Protein AF-X1MK01-F1 (afdb_monomer)

Solvent-accessible surface area (backbone atoms only — not comparable to full-atom values): 7065 Å² total; per-residue (Å²): 74,34,33,40,30,30,32,52,70,78,24,58,66,64,53,57,50,52,69,39,85,67,35,68,33,36,41,31,26,26,66,54,65,65,50,48,73,74,28,61,69,88,52,89,42,54,44,80,41,85,36,53,51,70,60,46,58,73,72,53,86,77,82,49,63,33,36,40,38,49,62,98,72,74,62,42,35,64,40,35,63,71,46,50,51,53,47,52,53,53,44,43,77,71,39,72,87,36,55,73,50,55,69,57,46,66,61,6,50,73,62,51,56,74,65,60,52,54,54,51,59,54,57,76,73,109

Sequence (126 aa):
GKILVGGLGLGLFATMAAKKKEVTKVIVVEINKDVIKLCKPKDKKIKVIQCDIWKFIKESNEKFDYAYIDIHYGTSCMEYMRTVLPMKKLFKEKHSNTPIDFWGEEEMKAQYNPDFEKERAERLKR

Nearest PDB structures (foldseek):
  3ic5-assembly2_B  TM=6.836E-01  e=2.450E-03  Ruegeria pomeroyi
  5dm0-assembly1_A  TM=7.075E-01  e=5.895E-03  Bacillus velezensis FZB42
  4qtu-assembly1_B  TM=7.490E-01  e=1.510E-02  Saccharomyces cerevisiae S288C
  4qtt-assembly1_B  TM=5.908E-01  e=6.277E-03  Saccharomyces cerevisiae S288C
  4qtt-assembly2_D  TM=5.625E-01  e=1.823E-02  Saccharomyces cerevisiae S288C

InterPro domains:
  IPR029063 S-adenosyl-L-methionine-dependent methyltransferase superfamily [G3DSA:3.40.50.150] (1-122)
  IPR029063 S-adenosyl-L-methionine-dependent methyltransferase superfamily [SSF53335] (2-86)

Foldseek 3Di:
DEEEEEAQQLVVVVVVLLPDPPYQAYEYEHQDPVSCVRRPDPDPRYDYDNDHPLVCLQPDLDAHQEYEYEDDDDLALVCCVPPVVVVVVSNCVRHVNYYYDYPNNVSNVVNDDPVVVVVVVVVVVD

Organism: NCBI:txid412755

Secondary structure (DSSP, 8-state):
-EEEEE--TTSHHHHHHHHSTT--EEEEEES-HHHHHHH----TTEEEEES-HHHHHHH-----SEEEE--S---SHHHIIIIIHHHHHHHHHHSTT--EEETTHHHHHHT--HHHHHHHHHHTT-

pLDDT: mean 93.18, std 7.76, range [59.91, 98.69]

Radius of gyration: 16.3 Å; Cα contacts (8 Å, |Δi|>4): 199; chains: 1; bounding box: 34×32×53 Å

Mean predicted aligned error: 4.58 Å

Structure (mmCIF, N/CA/C/O backbone):
data_AF-X1MK01-F1
#
_entry.id   AF-X1MK01-F1
#
loop_
_atom_site.group_PDB
_atom_site.id
_atom_site.type_symbol
_atom_site.label_atom_id
_atom_site.label_alt_id
_atom_site.label_comp_id
_atom_site.label_asym_id
_atom_site.label_entity_id
_atom_site.label_seq_id
_atom_site.pdbx_PDB_ins_code
_atom_site.Cartn_x
_atom_site.Cartn_y
_atom_site.Cartn_z
_atom_site.occupancy
_atom_site.B_iso_or_equiv
_atom_site.auth_seq_id
_atom_site.auth_comp_id
_atom_site.auth_asym_id
_atom_site.auth_atom_id
_atom_site.pdbx_PDB_model_num
ATOM 1 N N . GLY A 1 1 ? -3.159 5.509 13.438 1.00 96.56 1 GLY A N 1
ATOM 2 C CA . GLY A 1 1 ? -4.179 6.047 12.536 1.00 96.56 1 GLY A CA 1
ATOM 3 C C . GLY A 1 1 ? -4.758 4.980 11.625 1.00 96.56 1 GLY A C 1
ATOM 4 O O . GLY A 1 1 ? -4.708 3.794 11.958 1.00 96.56 1 GLY A O 1
ATOM 5 N N . LYS A 1 2 ? -5.321 5.405 10.492 1.00 98.25 2 LYS A N 1
ATOM 6 C CA . LYS A 1 2 ? -5.888 4.576 9.427 1.00 98.25 2 LYS A CA 1
ATOM 7 C C . LYS A 1 2 ? -4.821 4.250 8.384 1.00 98.25 2 LYS A C 1
ATOM 9 O O . LYS A 1 2 ? -4.159 5.152 7.882 1.00 98.25 2 LYS A O 1
ATOM 14 N N . ILE A 1 3 ? -4.698 2.977 8.030 1.00 98.25 3 ILE A N 1
ATOM 15 C CA . ILE A 1 3 ? -3.712 2.483 7.065 1.00 98.25 3 ILE A CA 1
ATOM 16 C C . ILE A 1 3 ? -4.412 2.014 5.789 1.00 98.25 3 ILE A C 1
ATOM 18 O O . ILE A 1 3 ? -5.446 1.345 5.872 1.00 98.25 3 ILE A O 1
ATOM 22 N N . LEU A 1 4 ? -3.845 2.346 4.629 1.00 98.50 4 LEU A N 1
ATOM 23 C CA . LEU A 1 4 ? -4.174 1.726 3.344 1.00 98.50 4 LEU A CA 1
ATOM 24 C C . LEU A 1 4 ? -3.188 0.591 3.051 1.00 98.50 4 LEU A C 1
ATOM 26 O O . LEU A 1 4 ? -1.983 0.766 3.204 1.00 98.50 4 LEU A O 1
ATOM 30 N N . VAL A 1 5 ? -3.698 -0.548 2.599 1.00 98.50 5 VAL A N 1
ATOM 31 C CA . VAL A 1 5 ? -2.903 -1.652 2.059 1.00 98.50 5 VAL A CA 1
ATOM 32 C C . VAL A 1 5 ? -3.407 -1.956 0.653 1.00 98.50 5 VAL A C 1
ATOM 34 O O . VAL A 1 5 ? -4.582 -2.285 0.485 1.00 98.50 5 VAL A O 1
ATOM 37 N N . GLY A 1 6 ? -2.553 -1.797 -0.353 1.00 97.94 6 GLY A N 1
ATOM 38 C CA . GLY A 1 6 ? -2.836 -2.222 -1.723 1.00 97.94 6 GLY A CA 1
ATOM 39 C C . GLY A 1 6 ? -2.316 -3.635 -1.941 1.00 97.94 6 GLY A C 1
ATOM 40 O O . GLY A 1 6 ? -1.129 -3.857 -1.761 1.00 97.94 6 GLY A O 1
ATOM 41 N N . GLY A 1 7 ? -3.190 -4.561 -2.323 1.00 96.81 7 GLY A N 1
ATOM 42 C CA . GLY A 1 7 ? -2.915 -5.997 -2.333 1.00 96.81 7 GLY A CA 1
ATOM 43 C C . GLY A 1 7 ? -3.156 -6.651 -0.970 1.00 96.81 7 GLY A C 1
ATOM 44 O O . GLY A 1 7 ? -3.067 -6.015 0.082 1.00 96.81 7 GLY A O 1
ATOM 45 N N . LEU A 1 8 ? -3.537 -7.928 -0.983 1.00 96.00 8 LEU A N 1
ATOM 46 C CA . LEU A 1 8 ? -3.765 -8.717 0.230 1.00 96.00 8 LEU A CA 1
ATOM 47 C C . LEU A 1 8 ? -2.681 -9.775 0.444 1.00 96.00 8 LEU A C 1
ATOM 49 O O . LEU A 1 8 ? -2.242 -9.968 1.581 1.00 96.00 8 LEU A O 1
ATOM 53 N N . GLY A 1 9 ? -2.291 -10.493 -0.613 1.00 93.38 9 GLY A N 1
ATOM 54 C CA . GLY A 1 9 ? -1.415 -11.661 -0.503 1.00 93.38 9 GLY A CA 1
ATOM 55 C C . GLY A 1 9 ? -1.954 -12.674 0.517 1.00 93.38 9 GLY A C 1
ATOM 56 O O . GLY A 1 9 ? -3.111 -13.089 0.450 1.00 93.38 9 GLY A O 1
ATOM 57 N N . LEU A 1 10 ? -1.130 -13.038 1.504 1.00 95.38 10 LEU A N 1
ATOM 58 C CA . LEU A 1 10 ? -1.526 -13.894 2.637 1.00 95.38 10 LEU A CA 1
ATOM 59 C C . LEU A 1 10 ? -2.163 -13.121 3.810 1.00 95.38 10 LEU A C 1
ATOM 61 O O . LEU A 1 10 ? -2.464 -13.700 4.850 1.00 95.38 10 LEU A O 1
ATOM 65 N N . GLY A 1 11 ? -2.330 -11.802 3.692 1.00 95.69 11 GLY A N 1
ATOM 66 C CA . GLY A 1 11 ? -2.886 -10.950 4.744 1.00 95.69 11 GLY A CA 1
ATOM 67 C C . GLY A 1 11 ? -1.935 -10.670 5.912 1.00 95.69 11 GLY A C 1
ATOM 68 O O . GLY A 1 11 ? -2.376 -10.139 6.935 1.00 95.69 11 GLY A O 1
ATOM 69 N N . LEU A 1 12 ? -0.643 -10.998 5.779 1.00 95.88 12 LEU A N 1
ATOM 70 C CA . LEU A 1 12 ? 0.359 -10.850 6.841 1.00 95.88 12 LEU A CA 1
ATOM 71 C C . LEU A 1 12 ? 0.536 -9.391 7.263 1.00 95.88 12 LEU A C 1
ATOM 73 O O . LEU A 1 12 ? 0.349 -9.079 8.440 1.00 95.88 12 LEU A O 1
ATOM 77 N N . PHE A 1 13 ? 0.823 -8.489 6.318 1.00 97.00 13 PHE A N 1
ATOM 78 C CA . PHE A 1 13 ? 1.014 -7.071 6.630 1.00 97.00 13 PHE A CA 1
ATOM 79 C C . PHE A 1 13 ? -0.229 -6.474 7.298 1.00 97.00 13 PHE A C 1
ATOM 81 O O . PHE A 1 13 ? -0.132 -5.902 8.382 1.00 97.00 13 PHE A O 1
ATOM 88 N N . ALA A 1 14 ? -1.413 -6.673 6.707 1.00 97.69 14 ALA A N 1
ATOM 89 C CA . ALA A 1 14 ? -2.670 -6.155 7.248 1.00 97.69 14 ALA A CA 1
ATOM 90 C C . ALA A 1 14 ? -2.937 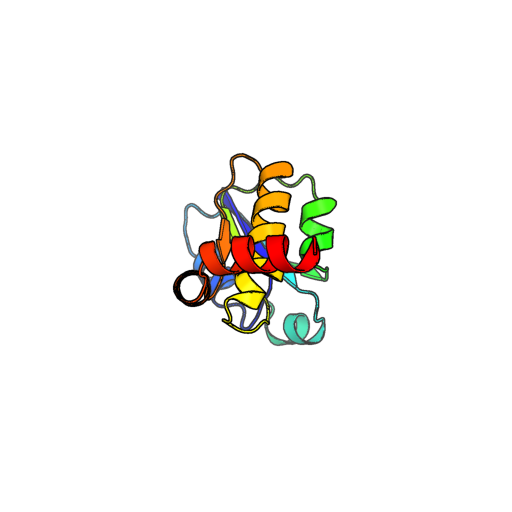-6.656 8.679 1.00 97.69 14 ALA A C 1
ATOM 92 O O . ALA A 1 14 ? -3.321 -5.872 9.550 1.00 97.69 14 ALA A O 1
ATOM 93 N N . THR A 1 15 ? -2.678 -7.941 8.939 1.00 97.75 15 THR A N 1
ATOM 94 C CA . THR A 1 15 ? -2.832 -8.555 10.267 1.00 97.75 15 THR A CA 1
ATOM 95 C C . THR A 1 15 ? -1.841 -7.980 11.276 1.00 97.75 15 THR A C 1
ATOM 97 O O . THR A 1 15 ? -2.220 -7.651 12.400 1.00 97.75 15 THR A O 1
ATOM 100 N N . MET A 1 16 ? -0.574 -7.824 10.894 1.00 97.69 16 MET A N 1
ATOM 101 C CA . MET A 1 16 ? 0.457 -7.273 11.777 1.00 97.69 16 MET A CA 1
ATOM 102 C C . MET A 1 16 ? 0.236 -5.784 12.055 1.00 97.69 16 MET A C 1
ATOM 104 O O . MET A 1 16 ? 0.373 -5.346 13.197 1.00 97.69 16 MET A O 1
ATOM 108 N N . ALA A 1 17 ? -0.191 -5.019 11.050 1.00 97.69 17 ALA A N 1
ATOM 109 C CA . ALA A 1 17 ? -0.577 -3.624 11.205 1.00 97.69 17 ALA A CA 1
ATOM 110 C C . ALA A 1 17 ? -1.759 -3.471 12.176 1.00 97.69 17 ALA A C 1
ATOM 112 O O . ALA A 1 17 ? -1.710 -2.630 13.069 1.00 97.69 17 ALA A O 1
ATOM 113 N N . ALA A 1 18 ? -2.791 -4.315 12.078 1.00 98.06 18 ALA A N 1
ATOM 114 C CA . ALA A 1 18 ? -3.947 -4.260 12.976 1.00 98.06 18 ALA A CA 1
ATOM 115 C C . ALA A 1 18 ? -3.597 -4.531 14.454 1.00 98.06 18 ALA A C 1
ATOM 117 O O . ALA A 1 18 ? -4.224 -3.960 15.355 1.00 98.06 18 ALA A O 1
ATOM 118 N N . LYS A 1 19 ? -2.563 -5.340 14.726 1.00 97.81 19 LYS A N 1
ATOM 119 C CA . LYS A 1 19 ? -2.092 -5.622 16.094 1.00 97.81 19 LYS A CA 1
ATOM 120 C C . LYS A 1 19 ? -1.472 -4.409 16.790 1.00 97.81 19 LYS A C 1
ATOM 122 O O . LYS A 1 19 ? -1.465 -4.362 18.020 1.00 97.81 19 LYS A O 1
ATOM 127 N N . LYS A 1 20 ? -0.975 -3.421 16.042 1.00 98.12 20 LYS A N 1
ATOM 128 C CA . LYS A 1 20 ? -0.419 -2.188 16.614 1.00 98.12 20 LYS A CA 1
ATOM 129 C C . LYS A 1 20 ? -1.513 -1.377 17.318 1.00 98.12 20 LYS A C 1
ATOM 131 O O . LYS A 1 20 ? -2.627 -1.229 16.804 1.00 98.12 20 LYS A O 1
ATOM 136 N N . LYS A 1 21 ? -1.219 -0.868 18.520 1.00 97.81 21 LYS A N 1
ATOM 137 C CA . LYS A 1 21 ? -2.207 -0.163 19.363 1.00 97.81 21 LYS A CA 1
ATOM 138 C C . LYS A 1 21 ? -2.638 1.156 18.725 1.00 97.81 21 LYS A C 1
ATOM 140 O O . LYS A 1 21 ? -3.818 1.485 18.733 1.00 97.81 21 LYS A O 1
ATOM 145 N N . GLU A 1 22 ? -1.687 1.858 18.126 1.00 98.00 22 GLU A N 1
ATOM 146 C CA . GLU A 1 22 ? -1.857 3.125 17.429 1.00 98.00 22 GLU A CA 1
ATOM 147 C C . GLU A 1 22 ? -2.656 2.994 16.123 1.00 98.00 22 GLU A C 1
ATOM 149 O O . GLU A 1 22 ? -3.183 3.987 15.620 1.00 98.00 22 GLU A O 1
ATOM 154 N N . VAL A 1 23 ? -2.783 1.786 15.562 1.00 98.44 23 VAL A N 1
ATOM 155 C CA . VAL A 1 23 ? -3.567 1.534 14.348 1.00 98.44 23 VAL A CA 1
ATOM 156 C C . VAL A 1 23 ? -5.033 1.343 14.711 1.00 98.44 23 VAL A C 1
ATOM 158 O O . VAL A 1 23 ? -5.404 0.417 15.437 1.00 98.44 23 VAL A O 1
ATOM 161 N N . THR A 1 24 ? -5.880 2.218 14.175 1.00 98.31 24 THR A N 1
ATOM 162 C CA . THR A 1 24 ? -7.322 2.237 14.452 1.00 98.31 24 THR A CA 1
ATOM 163 C C . THR A 1 24 ? -8.129 1.518 13.377 1.00 98.31 24 THR A C 1
ATOM 165 O O . THR A 1 24 ? -9.194 0.982 13.675 1.00 98.31 24 THR A O 1
ATOM 168 N N . LYS A 1 25 ? -7.629 1.478 12.135 1.00 98.50 25 LYS A N 1
ATOM 169 C CA . LYS A 1 25 ? -8.288 0.829 10.997 1.00 98.50 25 LYS A CA 1
ATOM 170 C C . LYS A 1 25 ? -7.282 0.503 9.895 1.00 98.50 25 LYS A C 1
ATOM 172 O O . LYS A 1 25 ? -6.390 1.300 9.622 1.00 98.50 25 LYS A O 1
ATOM 177 N N . VAL A 1 26 ? -7.466 -0.630 9.231 1.00 98.69 26 VAL A N 1
ATOM 178 C CA . VAL A 1 26 ? -6.707 -1.044 8.047 1.00 98.69 26 VAL A CA 1
ATOM 179 C C . VAL A 1 26 ? -7.703 -1.261 6.914 1.00 98.69 26 VAL A C 1
ATOM 181 O O . VAL A 1 26 ? -8.644 -2.042 7.057 1.00 98.69 26 VAL A O 1
ATOM 184 N N . ILE A 1 27 ? -7.535 -0.551 5.805 1.00 98.56 27 ILE A N 1
ATOM 185 C CA . ILE A 1 27 ? -8.302 -0.771 4.579 1.00 98.56 27 ILE A CA 1
ATOM 186 C C . ILE A 1 27 ? -7.400 -1.524 3.614 1.00 98.56 27 ILE A C 1
ATOM 188 O O . ILE A 1 27 ? -6.396 -0.979 3.174 1.00 98.56 27 ILE A O 1
ATOM 192 N N . VAL A 1 28 ? -7.761 -2.764 3.305 1.00 98.69 28 VAL A N 1
ATOM 193 C CA . VAL A 1 28 ? -7.083 -3.582 2.298 1.00 98.69 28 VAL A CA 1
ATOM 194 C C . VAL A 1 28 ? -7.870 -3.494 1.000 1.00 98.69 28 VAL A C 1
ATOM 196 O O . VAL A 1 28 ? -9.086 -3.693 1.011 1.00 98.69 28 VAL A O 1
ATOM 199 N N . VAL A 1 29 ? -7.191 -3.216 -0.103 1.00 98.56 29 VAL A N 1
ATOM 200 C CA . VAL A 1 29 ? -7.767 -3.174 -1.447 1.00 98.56 29 VAL A CA 1
ATOM 201 C C . VAL A 1 29 ? -7.132 -4.284 -2.267 1.00 98.56 29 VAL A C 1
ATOM 203 O O . VAL A 1 29 ? -5.941 -4.236 -2.540 1.00 98.56 29 VAL A O 1
ATOM 206 N N . GLU A 1 30 ? -7.919 -5.287 -2.635 1.00 98.50 30 GLU A N 1
ATOM 207 C CA . GLU A 1 30 ? -7.454 -6.457 -3.385 1.00 98.50 30 GLU A CA 1
ATOM 208 C C . GLU A 1 30 ? -8.372 -6.683 -4.586 1.00 98.50 30 GLU A C 1
ATOM 210 O O . GLU A 1 30 ? -9.592 -6.588 -4.466 1.00 98.50 30 GLU A O 1
ATOM 215 N N . ILE A 1 31 ? -7.803 -6.979 -5.750 1.00 98.12 31 ILE A N 1
ATOM 216 C CA . ILE A 1 31 ? -8.573 -7.148 -6.984 1.00 98.12 31 ILE A CA 1
ATOM 217 C C . ILE A 1 31 ? -9.105 -8.581 -7.120 1.00 98.12 31 ILE A C 1
ATOM 219 O O . ILE A 1 31 ? -10.225 -8.795 -7.596 1.00 98.12 31 ILE A O 1
ATOM 223 N N . ASN A 1 32 ? -8.331 -9.569 -6.664 1.00 97.81 32 ASN A N 1
ATOM 224 C CA . ASN A 1 32 ? -8.625 -10.980 -6.838 1.00 97.81 32 ASN A CA 1
ATOM 225 C C . ASN A 1 32 ? -9.567 -11.500 -5.737 1.00 97.81 32 ASN A C 1
ATOM 227 O O . ASN A 1 32 ? -9.199 -11.663 -4.571 1.00 97.81 32 ASN A O 1
ATOM 231 N N . LYS A 1 33 ? -10.801 -11.823 -6.137 1.00 97.81 33 LYS A N 1
ATOM 232 C CA . LYS A 1 33 ? -11.843 -12.360 -5.252 1.00 97.81 33 LYS A CA 1
ATOM 233 C C . LYS A 1 33 ? -11.427 -13.646 -4.536 1.00 97.81 33 LYS A C 1
ATOM 235 O O . LYS A 1 33 ? -11.810 -13.835 -3.382 1.00 97.81 33 LYS A O 1
ATOM 240 N N . ASP A 1 34 ? -10.669 -14.518 -5.192 1.00 97.75 34 ASP A N 1
ATOM 241 C CA . ASP A 1 34 ? -10.272 -15.805 -4.623 1.00 97.75 34 ASP A CA 1
ATOM 242 C C . ASP A 1 34 ? -9.190 -15.630 -3.557 1.00 97.75 34 ASP A C 1
ATOM 244 O O . ASP A 1 34 ? -9.272 -16.253 -2.497 1.00 97.75 34 ASP A O 1
ATOM 248 N N . VAL A 1 35 ? -8.259 -14.689 -3.761 1.00 97.31 35 VAL A N 1
ATOM 249 C CA . VAL A 1 35 ? -7.290 -14.276 -2.729 1.00 97.31 35 VAL A CA 1
ATOM 250 C C . VAL A 1 35 ? -8.025 -13.721 -1.509 1.00 97.31 35 VAL A C 1
ATOM 252 O O . VAL A 1 35 ? -7.734 -14.113 -0.382 1.00 97.31 35 VAL A O 1
ATOM 255 N N . ILE A 1 36 ? -9.047 -12.881 -1.706 1.00 97.94 36 ILE A N 1
ATOM 256 C CA . ILE A 1 36 ? -9.885 -12.392 -0.598 1.00 97.94 36 ILE A CA 1
ATOM 257 C C . ILE A 1 36 ? -10.589 -13.553 0.108 1.00 97.94 36 ILE A C 1
ATOM 259 O O . ILE A 1 36 ? -10.584 -13.622 1.335 1.00 97.94 36 ILE A O 1
ATOM 263 N N . LYS A 1 37 ? -11.205 -14.469 -0.643 1.00 97.62 37 LYS A N 1
ATOM 264 C CA . LYS A 1 37 ? -11.942 -15.603 -0.074 1.00 97.62 37 LYS A CA 1
ATOM 265 C C . LYS A 1 37 ? -11.042 -16.498 0.780 1.00 97.62 37 LYS A C 1
ATOM 267 O O . LYS A 1 37 ? -11.491 -16.965 1.824 1.00 97.62 37 LYS A O 1
ATOM 272 N N . LEU A 1 38 ? -9.804 -16.722 0.344 1.00 97.38 38 LEU A N 1
ATOM 273 C CA . LEU A 1 38 ? -8.856 -17.609 1.011 1.00 97.38 38 LEU A CA 1
ATOM 274 C C . LEU A 1 38 ? -8.120 -16.930 2.176 1.00 97.38 38 LEU A C 1
ATOM 276 O O . LEU A 1 38 ? -7.969 -17.531 3.236 1.00 97.38 38 LEU A O 1
ATOM 280 N N . CYS A 1 39 ? -7.686 -15.680 1.993 1.00 97.00 39 CYS A N 1
ATOM 281 C CA . CYS A 1 39 ? -6.705 -15.030 2.866 1.00 97.00 39 CYS A CA 1
ATOM 282 C C . CYS A 1 39 ? -7.270 -13.890 3.726 1.00 97.00 39 CYS A C 1
ATOM 284 O O . CYS A 1 39 ? -6.518 -13.282 4.489 1.00 97.00 39 CYS A O 1
ATOM 286 N N . LYS A 1 40 ? -8.564 -13.548 3.619 1.00 94.62 40 LYS A N 1
ATOM 287 C CA . LYS A 1 40 ? -9.146 -12.416 4.362 1.00 94.62 40 LYS A CA 1
ATOM 288 C C . LYS A 1 40 ? -8.933 -12.561 5.882 1.00 94.62 40 LYS A C 1
ATOM 290 O O . LYS A 1 40 ? -9.480 -13.487 6.489 1.00 94.62 40 LYS A O 1
ATOM 295 N N . PRO A 1 41 ? -8.240 -11.603 6.530 1.00 94.38 41 PRO A N 1
ATOM 296 C CA . PRO A 1 41 ? -8.067 -11.603 7.976 1.00 94.38 41 PRO A CA 1
ATOM 297 C C . PRO A 1 41 ? -9.397 -11.419 8.717 1.00 94.38 41 PRO A C 1
ATOM 299 O O . PRO A 1 41 ? -10.295 -10.719 8.246 1.00 94.38 41 PRO A O 1
ATOM 302 N N . LYS A 1 42 ? -9.503 -12.003 9.916 1.00 93.38 42 LYS A N 1
ATOM 303 C CA . LYS A 1 42 ? -10.701 -11.920 10.775 1.00 93.38 42 LYS A CA 1
ATOM 304 C C . LYS A 1 42 ? -10.646 -10.794 11.824 1.00 93.38 42 LYS A C 1
ATOM 306 O O . LYS A 1 42 ? -11.510 -10.734 12.693 1.00 93.38 42 LYS A O 1
ATOM 311 N N . ASP A 1 43 ? -9.647 -9.912 11.772 1.00 96.44 43 ASP A N 1
ATOM 312 C CA . ASP A 1 43 ? -9.512 -8.801 12.726 1.00 96.44 43 ASP A CA 1
ATOM 313 C C . ASP A 1 43 ? -10.539 -7.688 12.447 1.00 96.44 43 ASP A C 1
ATOM 315 O O . ASP A 1 43 ? -10.689 -7.232 11.313 1.00 96.44 43 ASP A O 1
ATOM 319 N N . LYS A 1 44 ? -11.219 -7.207 13.495 1.00 97.19 44 LYS A N 1
ATOM 320 C CA . LYS A 1 44 ? -12.257 -6.164 13.409 1.00 97.19 44 LYS A CA 1
ATOM 321 C C . LYS A 1 44 ? -11.756 -4.809 12.894 1.00 97.19 44 LYS A C 1
ATOM 323 O O . LYS A 1 44 ? -12.560 -4.011 12.416 1.00 97.19 44 LYS A O 1
ATOM 328 N N . LYS A 1 45 ? -10.456 -4.517 13.007 1.00 98.31 45 LYS A N 1
ATOM 329 C CA . LYS A 1 45 ? -9.852 -3.289 12.469 1.00 98.31 45 LYS A CA 1
ATOM 330 C C . LYS A 1 45 ? -9.668 -3.358 10.953 1.00 98.31 45 LYS A C 1
ATOM 332 O O . LYS A 1 45 ? -9.447 -2.317 10.336 1.00 98.31 45 LYS A O 1
ATOM 337 N N . ILE A 1 46 ? -9.732 -4.550 10.356 1.00 98.56 46 ILE A N 1
ATOM 338 C CA . ILE A 1 46 ? -9.428 -4.782 8.944 1.00 98.56 46 ILE A CA 1
ATOM 339 C C . ILE A 1 46 ? -10.719 -4.783 8.121 1.00 98.56 46 ILE A C 1
ATOM 341 O O . ILE A 1 46 ? -11.624 -5.589 8.329 1.00 98.56 46 ILE A O 1
ATOM 345 N N . LYS A 1 47 ? -10.783 -3.897 7.125 1.00 98.25 47 LYS A N 1
ATOM 346 C CA . LYS A 1 47 ? -11.817 -3.878 6.086 1.00 98.25 47 LYS A CA 1
ATOM 347 C C . LYS A 1 47 ? -11.172 -4.227 4.751 1.00 98.25 47 LYS A C 1
ATOM 349 O O . LYS A 1 47 ? -10.324 -3.481 4.280 1.00 98.25 47 LYS A O 1
ATOM 354 N N . VAL A 1 48 ? -11.609 -5.320 4.130 1.00 98.38 48 VAL A N 1
ATOM 355 C CA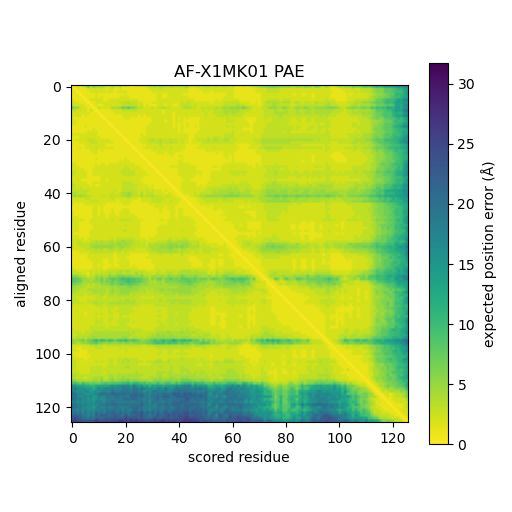 . VAL A 1 48 ? -11.182 -5.697 2.774 1.00 98.38 48 VAL A CA 1
ATOM 356 C C . VAL A 1 48 ? -12.208 -5.197 1.761 1.00 98.38 48 VAL A C 1
ATOM 358 O O . VAL A 1 48 ? -13.407 -5.420 1.940 1.00 98.38 48 VAL A O 1
ATOM 361 N N . ILE A 1 49 ? -11.739 -4.514 0.722 1.00 98.12 49 ILE A N 1
ATOM 362 C CA . ILE A 1 49 ? -12.524 -3.986 -0.393 1.00 98.12 49 ILE A CA 1
ATOM 363 C C . ILE A 1 49 ? -12.034 -4.676 -1.663 1.00 98.12 49 ILE A C 1
ATOM 365 O O . ILE A 1 49 ? -10.848 -4.609 -1.979 1.00 98.12 49 ILE A O 1
ATOM 369 N N . GLN A 1 50 ? -12.947 -5.326 -2.388 1.00 98.19 50 GLN A N 1
ATOM 370 C CA . GLN A 1 50 ? -12.624 -5.897 -3.689 1.00 98.19 50 GLN A CA 1
ATOM 371 C C . GLN A 1 50 ? -12.615 -4.782 -4.744 1.00 98.19 50 GLN A C 1
ATOM 373 O O . GLN A 1 50 ? -13.678 -4.347 -5.184 1.00 98.19 50 GLN A O 1
ATOM 378 N N . CYS A 1 51 ? -11.439 -4.277 -5.107 1.00 98.12 51 CYS A N 1
ATOM 379 C CA . CYS A 1 51 ? -11.281 -3.201 -6.086 1.00 98.12 51 CYS A CA 1
ATOM 380 C C . CYS A 1 51 ? -9.856 -3.202 -6.652 1.00 98.12 51 CYS A C 1
ATOM 382 O O . CYS A 1 51 ? -8.930 -3.722 -6.034 1.00 98.12 51 CYS A O 1
ATOM 384 N N . ASP A 1 52 ? -9.682 -2.576 -7.810 1.00 97.88 52 ASP A N 1
ATOM 385 C CA . ASP A 1 52 ? -8.367 -2.199 -8.312 1.00 97.88 52 ASP A CA 1
ATOM 386 C C . ASP A 1 52 ? -7.790 -1.035 -7.480 1.00 97.88 52 ASP A C 1
ATOM 388 O O . ASP A 1 52 ? -8.489 -0.062 -7.174 1.00 97.88 52 ASP A O 1
ATOM 392 N N . ILE A 1 53 ? -6.511 -1.124 -7.108 1.00 97.75 53 ILE A N 1
ATOM 393 C CA . ILE A 1 53 ? -5.866 -0.128 -6.241 1.00 97.75 53 ILE A CA 1
ATOM 394 C C . ILE A 1 53 ? -5.730 1.244 -6.914 1.00 97.75 53 ILE A C 1
ATOM 396 O O . ILE A 1 53 ? -5.918 2.266 -6.254 1.00 97.75 53 ILE A O 1
ATOM 400 N N . TRP A 1 54 ? -5.482 1.302 -8.226 1.00 97.44 54 TRP A N 1
ATOM 401 C CA . TRP A 1 54 ? -5.395 2.569 -8.954 1.00 97.44 54 TRP A CA 1
ATOM 402 C C . TRP A 1 54 ? -6.741 3.271 -8.990 1.00 97.44 54 TRP A C 1
ATOM 404 O O . TRP A 1 54 ? -6.818 4.480 -8.758 1.00 97.44 54 TRP A O 1
ATOM 414 N N . LYS A 1 55 ? -7.806 2.512 -9.265 1.00 97.88 55 LYS A N 1
ATOM 415 C CA . LYS A 1 55 ? -9.178 3.015 -9.212 1.00 97.88 55 LYS A CA 1
ATOM 416 C C . LYS A 1 55 ? -9.507 3.522 -7.810 1.00 97.88 55 LYS A C 1
ATOM 418 O O . LYS A 1 55 ? -9.991 4.641 -7.664 1.00 97.88 55 LYS A O 1
ATOM 423 N N . PHE A 1 56 ? -9.174 2.741 -6.783 1.00 98.00 56 PHE A N 1
ATOM 424 C CA . PHE A 1 56 ? -9.413 3.125 -5.397 1.00 98.00 56 PHE A CA 1
ATOM 425 C C . PHE A 1 56 ? -8.711 4.437 -5.024 1.00 98.00 56 PHE A C 1
ATOM 427 O O . PHE A 1 56 ? -9.363 5.326 -4.487 1.00 98.00 56 PHE A O 1
ATOM 434 N N . ILE A 1 57 ? -7.422 4.601 -5.344 1.00 96.69 57 ILE A N 1
ATOM 435 C CA . ILE A 1 57 ? -6.680 5.841 -5.049 1.00 96.69 57 ILE A CA 1
ATOM 436 C C . ILE A 1 57 ? -7.294 7.044 -5.788 1.00 96.69 57 ILE A C 1
ATOM 438 O O . ILE A 1 57 ? -7.375 8.135 -5.231 1.00 96.69 57 ILE A O 1
ATOM 442 N N . LYS A 1 58 ? -7.750 6.870 -7.037 1.00 96.25 58 LYS A N 1
ATOM 443 C CA . LYS A 1 58 ? -8.341 7.962 -7.833 1.00 96.25 58 LYS A CA 1
ATOM 444 C C . LYS A 1 58 ? -9.676 8.459 -7.280 1.00 96.25 58 LYS A C 1
ATOM 446 O O . LYS A 1 58 ? -9.926 9.667 -7.314 1.00 96.25 58 LYS A O 1
ATOM 451 N N . GLU A 1 59 ? -10.525 7.533 -6.840 1.00 95.44 59 GLU A N 1
ATOM 452 C CA . GLU A 1 59 ? -11.932 7.787 -6.503 1.00 95.44 59 GLU A CA 1
ATOM 453 C C . GLU A 1 59 ? -12.174 7.988 -5.001 1.00 95.44 59 GLU A C 1
ATOM 455 O O . GLU A 1 59 ? -13.170 8.594 -4.605 1.00 95.44 59 GLU A O 1
ATOM 460 N N . SER A 1 60 ? -11.286 7.477 -4.148 1.00 92.69 60 SER A N 1
ATOM 461 C CA . SER A 1 60 ? -11.462 7.533 -2.702 1.00 92.69 60 SER A CA 1
ATOM 462 C C . SER A 1 60 ? -11.124 8.910 -2.132 1.00 92.69 60 SER A C 1
ATOM 464 O O . SER A 1 60 ? -10.053 9.459 -2.373 1.00 92.69 60 SER A O 1
ATOM 466 N N . ASN A 1 61 ? -12.011 9.424 -1.279 1.00 91.69 61 ASN A N 1
ATOM 467 C CA . ASN A 1 61 ? -11.761 10.605 -0.443 1.00 91.69 61 ASN A CA 1
ATOM 468 C C . ASN A 1 61 ? -11.288 10.225 0.975 1.00 91.69 61 ASN A C 1
ATOM 470 O O . ASN A 1 61 ? -11.264 11.061 1.882 1.00 91.69 61 ASN A O 1
ATOM 474 N N . GLU A 1 62 ? -10.966 8.948 1.206 1.00 94.06 62 GLU A N 1
ATOM 475 C CA . GLU A 1 62 ? -10.493 8.476 2.505 1.00 94.06 62 GLU A CA 1
ATOM 476 C C . GLU A 1 62 ? -9.137 9.102 2.846 1.00 94.06 62 GLU A C 1
ATOM 478 O O . GLU A 1 62 ? -8.199 9.085 2.054 1.00 94.06 62 GLU A O 1
ATOM 483 N N . LYS A 1 63 ? -9.013 9.627 4.066 1.00 95.19 63 LYS A N 1
ATOM 484 C CA . LYS A 1 63 ? -7.729 10.085 4.604 1.00 95.19 63 LYS A CA 1
ATOM 485 C C . LYS A 1 63 ? -7.031 8.942 5.325 1.00 95.19 63 LYS A C 1
ATOM 487 O O . LYS A 1 63 ? -7.663 8.260 6.143 1.00 95.19 63 LYS A O 1
ATOM 492 N N . PHE A 1 64 ? -5.748 8.778 5.027 1.00 97.56 64 PHE A N 1
ATOM 493 C CA . PHE A 1 64 ? -4.871 7.750 5.571 1.00 97.56 64 PHE A CA 1
ATOM 494 C C . PHE A 1 64 ? -3.673 8.394 6.263 1.00 97.56 64 PHE A C 1
ATOM 496 O O . PHE A 1 64 ? -3.199 9.448 5.847 1.00 97.56 64 PHE A O 1
ATOM 503 N N . ASP A 1 65 ? -3.175 7.737 7.300 1.00 98.12 65 ASP A N 1
ATOM 504 C CA . ASP A 1 65 ? -1.969 8.151 8.018 1.00 98.12 65 ASP A CA 1
ATOM 505 C C . ASP A 1 65 ? -0.721 7.442 7.476 1.00 98.12 65 ASP A C 1
ATOM 507 O O . ASP A 1 65 ? 0.394 7.904 7.686 1.00 98.12 65 ASP A O 1
ATOM 511 N N . TYR A 1 66 ? -0.907 6.320 6.776 1.00 98.19 66 TYR A N 1
ATOM 512 C CA . TYR A 1 66 ? 0.152 5.562 6.117 1.00 98.19 66 TYR A CA 1
ATOM 513 C C . TYR A 1 66 ? -0.442 4.664 5.023 1.00 98.19 66 TYR A C 1
ATOM 515 O O . TYR A 1 66 ? -1.579 4.194 5.158 1.00 98.19 66 TYR A O 1
ATOM 523 N N . ALA A 1 67 ? 0.319 4.402 3.965 1.00 98.25 67 ALA A N 1
ATOM 524 C CA . ALA A 1 67 ? -0.039 3.457 2.918 1.00 98.25 67 ALA A CA 1
ATOM 525 C C . ALA A 1 67 ? 1.106 2.481 2.628 1.00 98.25 67 ALA A C 1
ATOM 527 O O . ALA A 1 67 ? 2.272 2.861 2.610 1.00 98.25 67 ALA A O 1
ATOM 52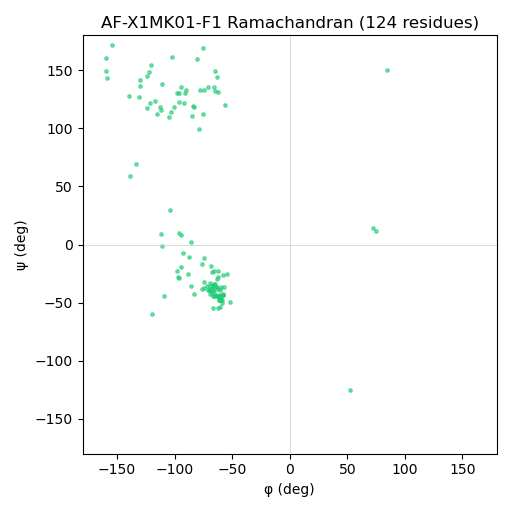8 N N . TYR A 1 68 ? 0.753 1.226 2.371 1.00 98.31 68 TYR A N 1
ATOM 529 C CA . TYR A 1 68 ? 1.690 0.198 1.940 1.00 98.31 68 TYR A CA 1
ATOM 530 C C . TYR A 1 68 ? 1.138 -0.538 0.725 1.00 98.31 68 TYR A C 1
ATOM 532 O O . TYR A 1 68 ? 0.001 -1.009 0.760 1.00 98.31 68 TYR A O 1
ATOM 540 N N . ILE A 1 69 ? 1.911 -0.619 -0.353 1.00 97.88 69 ILE A N 1
ATOM 541 C CA . ILE A 1 69 ? 1.491 -1.264 -1.598 1.00 97.88 69 ILE A CA 1
ATOM 542 C C . ILE A 1 69 ? 2.319 -2.531 -1.814 1.00 97.88 69 ILE A C 1
ATOM 544 O O . ILE A 1 69 ? 3.526 -2.471 -2.022 1.00 97.88 69 ILE A O 1
ATOM 548 N N . ASP A 1 70 ? 1.640 -3.670 -1.785 1.00 94.94 70 ASP A N 1
ATOM 549 C CA . ASP A 1 70 ? 2.170 -5.022 -1.952 1.00 94.94 70 ASP A CA 1
ATOM 550 C C . ASP A 1 70 ? 1.273 -5.785 -2.938 1.00 94.94 70 ASP A C 1
ATOM 552 O O . ASP A 1 70 ? 0.469 -6.649 -2.581 1.00 94.94 70 ASP A O 1
ATOM 556 N N . ILE A 1 71 ? 1.337 -5.367 -4.202 1.00 93.56 71 ILE A N 1
ATOM 557 C CA . ILE A 1 71 ? 0.622 -6.011 -5.307 1.00 93.56 71 ILE A CA 1
ATOM 558 C C . ILE A 1 71 ? 1.590 -6.874 -6.116 1.00 93.56 71 ILE A C 1
ATOM 560 O O . ILE A 1 71 ? 2.806 -6.703 -6.070 1.00 93.56 71 ILE A O 1
ATOM 564 N N . HIS A 1 72 ? 1.042 -7.806 -6.889 1.00 87.12 72 HIS A N 1
ATOM 565 C CA . HIS A 1 72 ? 1.854 -8.713 -7.685 1.00 87.12 72 HIS A CA 1
ATOM 566 C C . HIS A 1 72 ? 2.442 -8.017 -8.926 1.00 87.12 72 HIS A C 1
ATOM 568 O O . HIS A 1 72 ? 1.710 -7.672 -9.853 1.00 87.12 72 HIS A O 1
ATOM 574 N N . TYR A 1 73 ? 3.764 -7.853 -8.946 1.00 86.62 73 TYR A N 1
ATOM 575 C CA . TYR A 1 73 ? 4.575 -7.408 -10.084 1.00 86.62 73 TYR A CA 1
ATOM 576 C C . TYR A 1 73 ? 6.014 -7.938 -9.943 1.00 86.62 73 TYR A C 1
ATOM 578 O O . TYR A 1 73 ? 6.385 -8.491 -8.905 1.00 86.62 73 TYR A O 1
ATOM 586 N N . GLY A 1 74 ? 6.839 -7.775 -10.980 1.00 89.75 74 GLY A N 1
ATOM 587 C CA . GLY A 1 74 ? 8.278 -8.050 -10.895 1.00 89.75 74 GLY A CA 1
ATOM 588 C C . GLY A 1 74 ? 9.051 -6.960 -10.138 1.00 89.75 74 GLY A C 1
ATOM 589 O O . GLY A 1 74 ? 8.542 -5.872 -9.902 1.00 89.75 74 GLY A O 1
ATOM 590 N N . THR A 1 75 ? 10.316 -7.214 -9.802 1.00 91.88 75 THR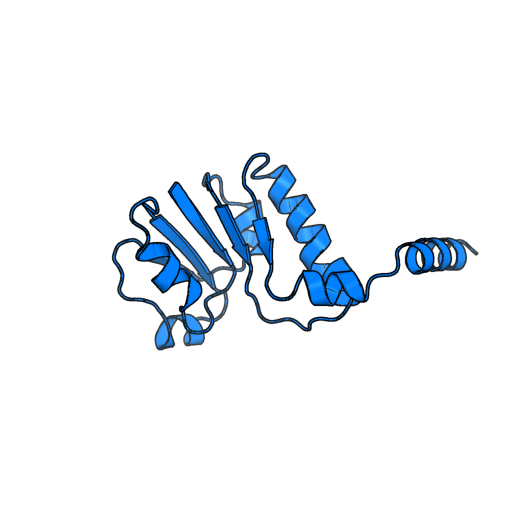 A N 1
ATOM 591 C CA . THR A 1 75 ? 11.198 -6.251 -9.107 1.00 91.88 75 THR A CA 1
ATOM 592 C C . THR A 1 75 ? 12.220 -5.595 -10.041 1.00 91.88 75 THR A C 1
ATOM 594 O O . THR A 1 75 ? 13.317 -5.230 -9.627 1.00 91.88 75 THR A O 1
ATOM 597 N N . SER A 1 76 ? 11.882 -5.444 -11.325 1.00 92.69 76 SER A N 1
ATOM 598 C CA . SER A 1 76 ? 12.768 -4.803 -12.309 1.00 92.69 76 SER A CA 1
ATOM 599 C C . SER A 1 76 ? 12.715 -3.272 -12.233 1.00 92.69 76 SER A C 1
ATOM 601 O O . SER A 1 76 ? 11.711 -2.695 -11.809 1.00 92.69 76 SER A O 1
ATOM 603 N N . CYS A 1 77 ? 13.739 -2.591 -12.754 1.00 90.56 77 CYS A N 1
ATOM 604 C CA . CYS A 1 77 ? 13.702 -1.131 -12.918 1.00 90.56 77 CYS A CA 1
ATOM 605 C C . CYS A 1 77 ? 12.530 -0.648 -13.796 1.00 90.56 77 CYS A C 1
ATOM 607 O O . CYS A 1 77 ? 12.032 0.461 -13.610 1.00 90.56 77 CYS A O 1
ATOM 609 N N . MET A 1 78 ? 12.027 -1.483 -14.714 1.00 89.38 78 MET A N 1
ATOM 610 C CA . MET A 1 78 ? 10.853 -1.126 -15.511 1.00 89.38 78 MET A CA 1
ATOM 611 C C . MET A 1 78 ? 9.573 -1.073 -14.678 1.00 89.38 78 MET A C 1
ATOM 613 O O . MET A 1 78 ? 8.724 -0.226 -14.952 1.00 89.38 78 MET A O 1
ATOM 617 N N . GLU A 1 79 ? 9.438 -1.917 -13.653 1.00 92.50 79 GLU A N 1
ATOM 618 C CA . GLU A 1 79 ? 8.295 -1.866 -12.730 1.00 92.50 79 GLU A CA 1
ATOM 619 C C . GLU A 1 79 ? 8.365 -0.645 -11.816 1.00 92.50 79 GLU A C 1
ATOM 621 O O . GLU A 1 79 ? 7.348 0.016 -11.585 1.00 92.50 79 GLU A O 1
ATOM 626 N N . TYR A 1 80 ? 9.575 -0.248 -11.410 1.00 93.44 80 TYR A N 1
ATOM 627 C CA . TYR A 1 80 ? 9.784 1.031 -10.731 1.00 93.44 80 TYR A CA 1
ATOM 628 C C . TYR A 1 80 ? 9.166 2.187 -11.524 1.00 93.44 80 TYR A C 1
ATOM 630 O O . TYR A 1 80 ? 8.396 2.995 -11.007 1.00 93.44 80 TYR A O 1
ATOM 638 N N . MET A 1 81 ? 9.480 2.238 -12.818 1.00 91.06 81 MET A N 1
ATOM 639 C CA . MET A 1 81 ? 9.081 3.331 -13.692 1.00 91.06 81 MET A CA 1
ATOM 640 C C . MET A 1 81 ? 7.614 3.291 -14.110 1.00 91.06 81 MET A C 1
ATOM 642 O O . MET A 1 81 ? 6.995 4.342 -14.265 1.00 91.06 81 MET A O 1
ATOM 646 N N . ARG A 1 82 ? 7.070 2.098 -14.360 1.00 91.62 82 ARG A N 1
ATOM 647 C CA . ARG A 1 82 ? 5.708 1.929 -14.889 1.00 91.62 82 ARG A CA 1
ATOM 648 C C . ARG A 1 82 ? 4.653 1.861 -13.794 1.00 91.62 82 ARG A C 1
ATOM 650 O O . ARG A 1 82 ? 3.512 2.240 -14.048 1.00 91.62 82 ARG A O 1
ATOM 657 N N . THR A 1 83 ? 5.041 1.440 -12.595 1.00 93.69 83 THR A N 1
ATOM 658 C CA . THR A 1 83 ? 4.110 1.158 -11.502 1.00 93.69 83 THR A CA 1
ATOM 659 C C . THR A 1 83 ? 4.392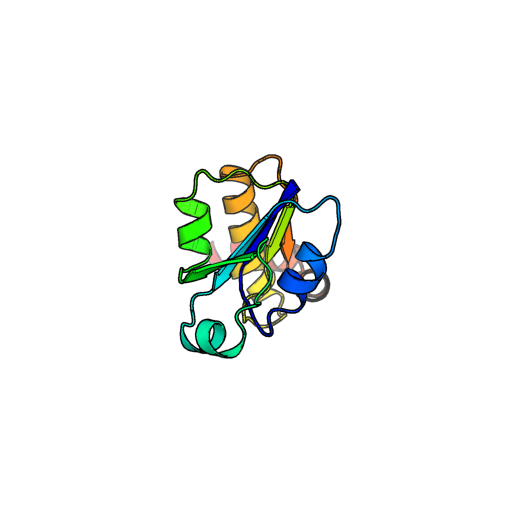 2.047 -1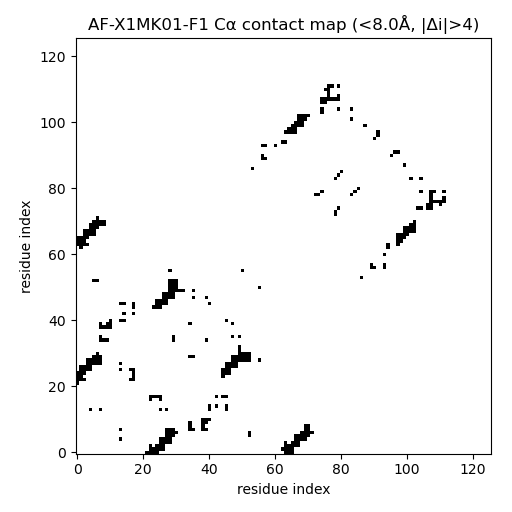0.294 1.00 93.69 83 THR A C 1
ATOM 661 O O . THR A 1 83 ? 3.539 2.859 -9.929 1.00 93.69 83 THR A O 1
ATOM 664 N N . VAL A 1 84 ? 5.592 1.974 -9.708 1.00 95.31 84 VAL A N 1
ATOM 665 C CA . VAL A 1 84 ? 5.899 2.664 -8.439 1.00 95.31 84 VAL A CA 1
ATOM 666 C C . VAL A 1 84 ? 5.891 4.187 -8.596 1.00 95.31 84 VAL A C 1
ATOM 668 O O . VAL A 1 84 ? 5.143 4.870 -7.896 1.00 95.31 84 VAL A O 1
ATOM 671 N N . LEU A 1 85 ? 6.666 4.744 -9.536 1.00 94.75 85 LEU A N 1
ATOM 672 C CA . LEU A 1 85 ? 6.752 6.198 -9.737 1.00 94.75 85 LEU A CA 1
ATOM 673 C C . LEU A 1 85 ? 5.394 6.831 -10.103 1.00 94.75 85 LEU A C 1
ATOM 675 O O . LEU A 1 85 ? 5.020 7.827 -9.470 1.00 94.75 85 LEU A O 1
ATOM 679 N N . PRO A 1 86 ? 4.608 6.286 -11.057 1.00 95.88 86 PRO A N 1
ATOM 680 C CA . PRO A 1 86 ? 3.304 6.850 -11.384 1.00 95.88 86 PRO A CA 1
ATOM 681 C C . PRO A 1 86 ? 2.308 6.716 -10.230 1.00 95.88 86 PRO A C 1
ATOM 683 O O . PRO A 1 86 ? 1.519 7.637 -10.009 1.00 95.88 86 PRO A O 1
ATOM 686 N N . MET A 1 87 ? 2.362 5.626 -9.452 1.00 96.69 87 MET A N 1
ATOM 687 C CA . MET A 1 87 ? 1.490 5.465 -8.288 1.00 96.69 87 MET A CA 1
ATOM 688 C C . MET A 1 87 ? 1.863 6.439 -7.175 1.00 96.69 87 MET A C 1
ATOM 690 O O . MET A 1 87 ? 0.969 7.071 -6.623 1.00 96.69 87 MET A O 1
ATOM 694 N N . LYS A 1 88 ? 3.155 6.644 -6.888 1.00 96.00 88 LYS A N 1
ATOM 695 C CA . LYS A 1 88 ? 3.612 7.669 -5.936 1.00 96.00 88 LYS A CA 1
ATOM 696 C C . LYS A 1 88 ? 3.148 9.062 -6.341 1.00 96.00 88 LYS A C 1
ATOM 698 O O . LYS A 1 88 ? 2.672 9.813 -5.492 1.00 96.00 88 LYS A O 1
ATOM 703 N N . LYS A 1 89 ? 3.239 9.399 -7.633 1.00 96.12 89 LYS A N 1
ATOM 704 C CA . LYS A 1 89 ? 2.745 10.677 -8.159 1.00 96.12 89 LYS A CA 1
ATOM 705 C C . LYS A 1 89 ? 1.239 10.830 -7.927 1.00 96.12 89 LYS A C 1
ATOM 707 O O . LYS A 1 89 ? 0.822 11.799 -7.299 1.00 96.12 89 LYS A O 1
ATOM 712 N N . LEU A 1 90 ? 0.447 9.851 -8.366 1.00 95.94 90 LEU A N 1
ATOM 713 C CA . LEU A 1 90 ? -1.004 9.842 -8.176 1.00 95.94 90 LEU A CA 1
ATOM 714 C C . LEU A 1 90 ? -1.387 9.916 -6.688 1.00 95.94 90 LEU A C 1
ATOM 716 O O . LEU A 1 90 ? -2.285 10.664 -6.304 1.00 95.94 90 LEU A O 1
ATOM 720 N N . PHE A 1 91 ? -0.701 9.149 -5.843 1.00 95.94 91 PHE A N 1
ATOM 721 C CA . PHE A 1 91 ? -0.971 9.103 -4.413 1.00 95.94 91 PHE A CA 1
ATOM 722 C C . PHE A 1 91 ? -0.652 10.440 -3.746 1.00 95.94 91 PHE A C 1
ATOM 724 O O . PHE A 1 91 ? -1.448 10.917 -2.950 1.00 95.94 91 PHE A O 1
ATOM 731 N N . LYS A 1 92 ? 0.444 11.106 -4.128 1.00 94.62 92 LYS A N 1
ATOM 732 C CA . LYS A 1 92 ? 0.782 12.450 -3.640 1.00 94.62 92 LYS A CA 1
ATOM 733 C C . LYS A 1 92 ? -0.250 13.504 -4.054 1.00 94.62 92 LYS A C 1
ATOM 735 O O . LYS A 1 92 ? -0.539 14.403 -3.271 1.00 94.62 92 LYS A O 1
ATOM 740 N N . GLU A 1 93 ? -0.822 13.400 -5.253 1.00 93.62 93 GLU A N 1
ATOM 741 C CA . GLU A 1 93 ? -1.88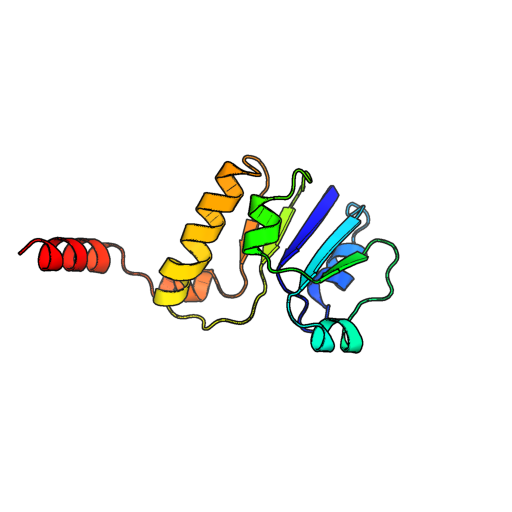6 14.305 -5.718 1.00 93.62 93 GLU A CA 1
ATOM 742 C C . GLU A 1 93 ? -3.183 14.150 -4.903 1.00 93.62 93 GLU A C 1
ATOM 744 O O . GLU A 1 93 ? -3.885 15.133 -4.669 1.00 93.62 93 GLU A O 1
ATOM 749 N N . LYS A 1 94 ? -3.504 12.931 -4.449 1.00 93.12 94 LYS A N 1
ATOM 750 C CA . LYS A 1 94 ? -4.748 12.620 -3.718 1.00 93.12 94 LYS A CA 1
ATOM 751 C C . LYS A 1 94 ? -4.606 12.622 -2.192 1.00 93.12 94 LYS A C 1
ATOM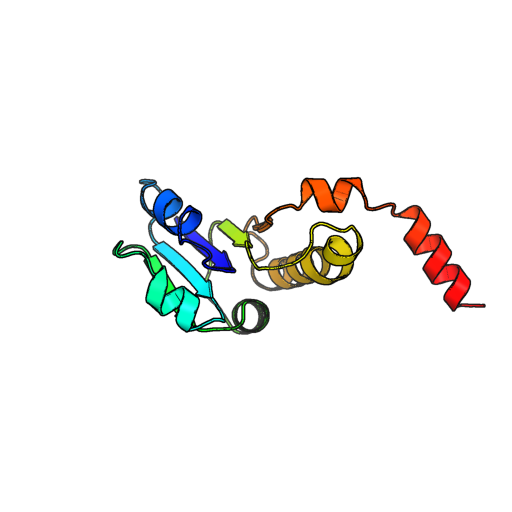 753 O O . LYS A 1 94 ? -5.559 12.931 -1.481 1.00 93.12 94 LYS A O 1
ATOM 758 N N . HIS A 1 95 ? -3.416 12.315 -1.689 1.00 90.88 95 HIS A N 1
ATOM 759 C CA . HIS A 1 95 ? -3.100 12.095 -0.278 1.00 90.88 95 HIS A CA 1
ATOM 760 C C . HIS A 1 95 ? -1.750 12.748 0.074 1.00 90.88 95 HIS A C 1
ATOM 762 O O . HIS A 1 95 ? -0.807 12.091 0.508 1.00 90.88 95 HIS A O 1
ATOM 768 N N . SER A 1 96 ? -1.650 14.068 -0.120 1.00 85.06 96 SER A N 1
ATOM 769 C CA . SER A 1 96 ? -0.389 14.835 -0.123 1.00 85.06 96 SER A CA 1
ATOM 770 C C . SER A 1 96 ? 0.503 14.698 1.116 1.00 85.06 96 SER A C 1
ATOM 772 O O . SER A 1 96 ? 1.709 14.903 1.012 1.00 85.06 96 SER A O 1
ATOM 774 N N . ASN A 1 97 ? -0.077 14.365 2.271 1.00 89.62 97 ASN A N 1
ATOM 775 C CA . ASN A 1 97 ? 0.621 14.288 3.559 1.00 89.62 97 ASN A CA 1
ATOM 776 C C . ASN A 1 97 ? 0.733 12.851 4.087 1.00 89.62 97 ASN A C 1
ATOM 77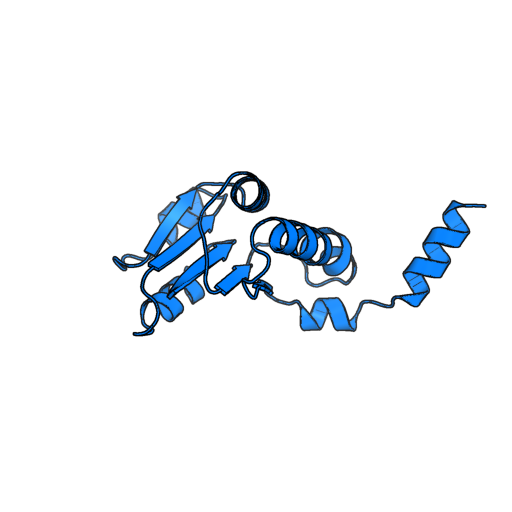8 O O . ASN A 1 97 ? 1.097 12.652 5.243 1.00 89.62 97 ASN A O 1
ATOM 782 N N . THR A 1 98 ? 0.383 11.856 3.273 1.00 96.38 98 THR A N 1
ATOM 783 C CA . THR A 1 98 ? 0.389 10.452 3.676 1.00 96.38 98 THR A CA 1
ATOM 784 C C . THR A 1 98 ? 1.652 9.772 3.142 1.00 96.38 98 THR A C 1
ATOM 786 O O . THR A 1 98 ? 1.818 9.689 1.923 1.00 96.38 98 THR A O 1
ATOM 789 N N . PRO A 1 99 ? 2.538 9.257 4.012 1.00 96.88 99 PRO A N 1
ATOM 790 C CA . PRO A 1 99 ? 3.669 8.442 3.582 1.00 96.88 99 PRO A CA 1
ATOM 791 C C . PRO A 1 99 ? 3.194 7.150 2.909 1.00 96.88 99 PRO A C 1
ATOM 793 O O . PRO A 1 99 ? 2.189 6.562 3.321 1.00 96.88 99 PRO A O 1
ATOM 796 N N . ILE A 1 100 ? 3.927 6.716 1.883 1.00 97.56 100 ILE A N 1
ATOM 797 C CA . ILE A 1 100 ? 3.627 5.514 1.105 1.00 97.56 100 ILE A CA 1
ATOM 798 C C . ILE A 1 100 ? 4.907 4.745 0.779 1.00 97.56 100 ILE A C 1
ATOM 800 O O . ILE A 1 100 ? 5.831 5.313 0.195 1.00 97.56 100 ILE A O 1
ATOM 804 N N . ASP A 1 101 ? 4.904 3.452 1.096 1.00 97.31 101 ASP A N 1
ATOM 805 C CA . ASP A 1 101 ? 5.987 2.515 0.783 1.00 97.31 101 ASP A CA 1
ATOM 806 C C . ASP A 1 101 ? 5.479 1.360 -0.090 1.00 97.31 101 ASP A C 1
ATOM 808 O O . ASP A 1 101 ? 4.290 1.023 -0.080 1.00 97.31 101 ASP A O 1
ATOM 812 N N . PHE A 1 102 ? 6.388 0.755 -0.854 1.00 97.12 102 PHE A N 1
ATOM 813 C CA . PHE A 1 102 ? 6.090 -0.311 -1.808 1.00 97.12 102 PHE A CA 1
ATOM 814 C C . PHE A 1 102 ? 6.932 -1.551 -1.514 1.00 97.12 102 PHE A C 1
ATOM 816 O O . PHE A 1 102 ? 8.097 -1.456 -1.122 1.00 97.12 102 PHE A O 1
ATOM 823 N N . TRP A 1 103 ? 6.359 -2.730 -1.742 1.00 95.06 103 TRP A N 1
ATOM 824 C CA . TRP A 1 103 ? 7.121 -3.972 -1.751 1.00 95.06 103 TRP A CA 1
ATOM 825 C C . TRP A 1 103 ? 8.173 -3.955 -2.869 1.00 95.06 103 TRP A C 1
ATOM 827 O O . TRP A 1 103 ? 7.850 -3.660 -4.025 1.00 95.06 103 TRP A O 1
ATOM 837 N N . GLY A 1 104 ? 9.415 -4.303 -2.517 1.00 94.44 104 GLY A N 1
ATOM 838 C CA . GLY A 1 104 ? 10.527 -4.460 -3.457 1.00 94.44 104 GLY A CA 1
ATOM 839 C C . GLY A 1 104 ? 11.080 -3.152 -4.037 1.00 94.44 104 GLY A C 1
ATOM 840 O O . GLY A 1 104 ? 11.743 -3.175 -5.075 1.00 94.44 104 GLY A O 1
ATOM 841 N N . GLU A 1 105 ? 10.740 -1.999 -3.449 1.00 94.88 105 GLU A N 1
ATOM 842 C CA . GLU A 1 105 ? 11.077 -0.700 -4.035 1.00 94.88 105 GLU A CA 1
ATOM 843 C C . GLU A 1 105 ? 12.585 -0.452 -4.118 1.00 94.88 105 GLU A C 1
ATOM 845 O O . GLU A 1 105 ? 13.069 0.040 -5.137 1.00 94.88 105 GLU A O 1
ATOM 850 N N . GLU A 1 106 ? 13.333 -0.774 -3.065 1.00 93.75 106 GLU A N 1
ATOM 851 C CA . GLU A 1 106 ? 14.771 -0.505 -3.026 1.00 93.75 106 GLU A CA 1
ATOM 852 C C . GLU A 1 106 ? 15.521 -1.371 -4.046 1.00 93.75 106 GLU A C 1
ATOM 854 O O . GLU A 1 106 ? 16.414 -0.882 -4.736 1.00 93.75 106 GLU A O 1
ATOM 859 N N . GLU A 1 107 ? 15.097 -2.621 -4.236 1.00 94.00 107 GLU A N 1
ATOM 860 C CA . GLU A 1 107 ? 15.626 -3.523 -5.258 1.00 94.00 107 GLU A CA 1
ATOM 861 C C . GLU A 1 107 ? 15.376 -2.982 -6.668 1.00 94.00 107 GLU A C 1
ATOM 863 O O . GLU A 1 107 ? 16.270 -2.983 -7.519 1.00 94.00 107 GLU A O 1
ATOM 868 N N . MET A 1 108 ? 14.162 -2.494 -6.916 1.00 94.19 108 MET A N 1
ATOM 869 C CA . MET A 1 108 ? 13.774 -1.882 -8.184 1.00 94.19 108 MET A CA 1
ATOM 870 C C . MET A 1 108 ? 14.565 -0.601 -8.471 1.00 94.19 108 MET A C 1
ATOM 872 O O . MET A 1 108 ? 15.043 -0.384 -9.587 1.00 94.19 108 MET A O 1
ATOM 876 N N . LYS A 1 109 ? 14.717 0.245 -7.452 1.00 90.88 109 LYS A N 1
ATOM 877 C CA . LYS A 1 109 ? 15.418 1.526 -7.522 1.00 90.88 109 LYS A CA 1
ATOM 878 C C . LYS A 1 109 ? 16.924 1.349 -7.699 1.00 90.88 109 LYS A C 1
ATOM 880 O O . LYS A 1 109 ? 17.523 2.113 -8.447 1.00 90.88 109 LYS A O 1
ATOM 885 N N . ALA A 1 110 ? 17.529 0.331 -7.091 1.00 92.00 110 ALA A N 1
ATOM 886 C CA . ALA A 1 110 ? 18.948 0.017 -7.268 1.00 92.00 110 ALA A CA 1
ATOM 887 C C . ALA A 1 110 ? 19.307 -0.342 -8.723 1.00 92.00 110 ALA A C 1
ATOM 889 O O . ALA A 1 110 ? 20.432 -0.118 -9.160 1.00 92.00 110 ALA A O 1
ATOM 890 N N . GLN A 1 111 ? 18.347 -0.872 -9.486 1.00 91.25 111 GLN A N 1
ATOM 891 C CA . GLN A 1 111 ? 18.506 -1.185 -10.910 1.00 91.25 111 GLN A CA 1
ATOM 892 C C . GLN A 1 111 ? 18.188 0.010 -11.826 1.00 91.25 111 GLN A C 1
ATOM 894 O O . GLN A 1 111 ? 18.410 -0.061 -13.037 1.00 91.25 111 GLN A O 1
ATOM 899 N N . TYR A 1 112 ? 17.609 1.087 -11.288 1.00 86.38 112 TYR A N 1
ATOM 900 C CA . TYR A 1 112 ? 17.199 2.250 -12.064 1.00 86.38 112 TYR A CA 1
ATOM 901 C C . TYR A 1 112 ? 18.381 3.198 -12.287 1.00 86.38 112 TYR A C 1
ATOM 903 O O . TYR A 1 112 ? 18.922 3.775 -11.346 1.00 86.38 112 TYR A O 1
ATOM 911 N N . ASN A 1 113 ? 18.743 3.398 -13.557 1.00 80.94 113 ASN A N 1
ATOM 912 C CA . ASN A 1 113 ? 19.724 4.397 -13.966 1.00 80.94 113 ASN A CA 1
ATOM 913 C C . ASN A 1 113 ? 19.009 5.602 -14.621 1.00 80.94 113 ASN A C 1
ATOM 915 O O . ASN A 1 113 ? 18.503 5.466 -15.737 1.00 80.94 113 ASN A O 1
ATOM 919 N N . PRO A 1 114 ? 18.967 6.784 -13.975 1.00 75.25 114 PRO A N 1
ATOM 920 C CA . PRO A 1 114 ? 18.295 7.965 -14.520 1.00 75.25 114 PRO A CA 1
ATOM 921 C C . PRO A 1 114 ? 18.951 8.526 -15.791 1.00 75.25 114 PRO A C 1
ATOM 923 O O . PRO A 1 114 ? 18.274 9.205 -16.566 1.00 75.25 114 PRO A O 1
ATOM 926 N N . ASP A 1 115 ? 20.233 8.245 -16.032 1.00 75.94 115 ASP A N 1
ATOM 927 C CA . ASP A 1 115 ? 20.923 8.704 -17.241 1.00 75.94 115 ASP A CA 1
ATOM 928 C C . ASP A 1 115 ? 20.492 7.898 -18.473 1.00 75.94 115 ASP A C 1
ATOM 930 O O . ASP A 1 115 ? 20.309 8.465 -19.551 1.00 75.94 115 ASP A O 1
ATOM 934 N N . PHE A 1 116 ? 20.170 6.612 -18.292 1.00 69.25 116 PHE A N 1
ATOM 935 C CA . PHE A 1 116 ? 19.612 5.770 -19.355 1.00 69.25 116 PHE A CA 1
ATOM 936 C C . PHE A 1 116 ? 18.283 6.322 -19.900 1.00 69.25 116 PHE A C 1
ATOM 938 O O . PHE A 1 116 ? 18.022 6.267 -21.103 1.00 69.25 116 PHE A O 1
ATOM 945 N N . GLU A 1 117 ? 17.447 6.909 -19.039 1.00 67.31 117 GLU A N 1
ATOM 946 C CA . GLU A 1 117 ? 16.174 7.506 -19.459 1.00 67.31 117 GLU A CA 1
ATOM 947 C C . GLU A 1 117 ? 16.349 8.797 -20.254 1.00 67.31 117 GLU A C 1
ATOM 949 O O . GLU A 1 117 ? 15.641 9.011 -21.243 1.00 67.31 117 GLU A O 1
ATOM 954 N N . LYS A 1 118 ? 17.313 9.642 -19.869 1.00 69.19 118 LYS A N 1
ATOM 955 C CA . LYS A 1 118 ? 17.652 10.839 -20.650 1.00 69.19 118 LYS A CA 1
ATOM 956 C C . LYS A 1 118 ? 18.131 10.447 -22.043 1.00 69.19 118 LYS A C 1
ATOM 958 O O . LYS A 1 118 ? 17.600 10.956 -23.029 1.00 69.19 118 LYS A O 1
ATOM 963 N N . GLU A 1 119 ? 19.042 9.480 -22.125 1.00 74.75 119 GLU A N 1
ATOM 964 C CA . GLU A 1 119 ? 19.551 8.973 -23.400 1.00 74.75 119 GLU A CA 1
ATOM 965 C C . GLU A 1 119 ? 18.441 8.362 -24.269 1.00 74.75 119 GLU A C 1
ATOM 967 O O . GLU A 1 119 ? 18.368 8.623 -25.472 1.00 74.75 119 GLU A O 1
ATOM 972 N N . ARG A 1 120 ? 17.537 7.568 -23.682 1.00 73.62 120 ARG A N 1
ATOM 973 C CA . ARG A 1 120 ? 16.396 6.982 -24.401 1.00 73.62 120 ARG A CA 1
ATOM 974 C C . ARG A 1 120 ? 15.436 8.051 -24.926 1.00 73.62 120 ARG A C 1
ATOM 976 O O . ARG A 1 120 ? 14.999 7.962 -26.075 1.00 73.62 120 ARG A O 1
ATOM 983 N N . ALA A 1 121 ? 15.108 9.056 -24.114 1.00 74.88 121 ALA A N 1
ATOM 984 C CA . ALA A 1 121 ? 14.232 10.156 -24.510 1.00 74.88 121 ALA A CA 1
ATOM 985 C C . ALA A 1 121 ? 14.848 11.020 -25.621 1.00 74.88 121 ALA A C 1
ATOM 987 O O . ALA A 1 121 ? 14.125 11.510 -26.485 1.00 74.88 121 ALA A O 1
ATOM 988 N N . GLU A 1 122 ? 16.170 11.193 -25.627 1.00 78.31 122 GLU A N 1
ATOM 989 C CA . GLU A 1 122 ? 16.894 11.867 -26.709 1.00 78.31 122 GLU A CA 1
ATOM 990 C C . GLU A 1 122 ? 16.919 11.046 -28.001 1.00 78.31 122 GLU A C 1
ATOM 992 O O . GLU A 1 122 ? 16.733 11.609 -29.078 1.00 78.31 122 GLU A O 1
ATOM 997 N N . ARG A 1 123 ? 17.083 9.718 -27.915 1.00 76.06 123 ARG A N 1
ATOM 998 C CA . ARG A 1 123 ? 17.036 8.825 -29.087 1.00 76.06 123 ARG A CA 1
ATOM 999 C C . ARG A 1 123 ? 15.672 8.811 -29.772 1.00 76.06 123 ARG A C 1
ATOM 1001 O O . ARG A 1 123 ? 15.631 8.749 -30.988 1.00 76.06 123 ARG A O 1
ATOM 1008 N N . LEU A 1 124 ? 14.578 8.889 -29.013 1.00 75.88 124 LEU A N 1
ATOM 1009 C CA . LEU A 1 124 ? 13.211 8.927 -29.556 1.00 75.88 124 LEU A CA 1
ATOM 1010 C C . LEU A 1 124 ? 12.831 10.274 -30.196 1.00 75.88 124 LEU A C 1
ATOM 1012 O O . LEU A 1 124 ? 11.780 10.370 -30.823 1.00 75.88 124 LEU A O 1
ATOM 1016 N N . LYS A 1 125 ? 13.644 11.320 -30.002 1.00 75.69 125 LYS A N 1
ATOM 1017 C CA . LYS A 1 125 ? 13.464 12.641 -30.628 1.00 75.69 125 LYS A CA 1
ATOM 1018 C C . LYS A 1 125 ? 14.230 12.793 -31.949 1.00 75.69 125 LYS A C 1
ATOM 1020 O O . LYS A 1 125 ? 14.085 13.831 -32.589 1.00 75.69 125 LYS A O 1
ATOM 1025 N N . ARG A 1 126 ? 15.072 11.818 -32.304 1.00 59.91 126 ARG A N 1
ATOM 1026 C CA . ARG A 1 126 ? 15.789 11.735 -33.584 1.00 59.91 126 ARG A CA 1
ATOM 1027 C C . ARG A 1 126 ? 14.998 10.878 -34.560 1.00 59.91 126 ARG A C 1
ATOM 1029 O O . ARG A 1 126 ? 15.068 11.197 -35.762 1.00 59.91 126 ARG A O 1
#